Protein AF-A0A7C6KDI3-F1 (afdb_monomer_lite)

pLDDT: mean 93.85, std 5.36, range [67.5, 98.44]

Radius of gyration: 15.82 Å; chains: 1; bounding box: 32×33×36 Å

Foldseek 3Di:
DDFDDDVNHTDDPVDDDDDDDDPCLCCCHPNNCVNVPPDDPDDPVDDPVVVVVVVCVVVVDDDDDDPPNDDDDD

Structure (mmCIF, N/CA/C/O backbone):
data_AF-A0A7C6KDI3-F1
#
_entry.id   AF-A0A7C6KDI3-F1
#
loop_
_atom_site.group_PDB
_atom_site.id
_atom_site.type_symbol
_atom_site.label_atom_id
_atom_site.label_alt_id
_atom_site.label_comp_id
_atom_site.label_asym_id
_atom_site.label_entity_id
_atom_site.label_seq_id
_atom_site.pdbx_PDB_ins_code
_atom_site.Cartn_x
_atom_site.Cartn_y
_atom_site.Cartn_z
_atom_site.occupancy
_atom_site.B_iso_or_equiv
_atom_site.auth_seq_id
_atom_site.auth_comp_id
_atom_site.auth_asym_id
_atom_site.auth_atom_id
_atom_site.pdbx_PDB_model_num
ATOM 1 N N . MET A 1 1 ? -5.774 -19.389 -15.741 1.00 70.94 1 MET A N 1
ATOM 2 C CA . MET A 1 1 ? -5.405 -18.031 -16.205 1.00 70.94 1 MET A CA 1
ATOM 3 C C . MET A 1 1 ? -5.371 -17.147 -14.967 1.00 70.94 1 MET A C 1
ATOM 5 O O . MET A 1 1 ? -6.199 -17.381 -14.098 1.00 70.94 1 MET A O 1
ATOM 9 N N . ILE A 1 2 ? -4.393 -16.251 -14.815 1.00 86.50 2 ILE A N 1
ATOM 10 C CA . ILE A 1 2 ? -4.353 -15.313 -13.680 1.00 86.50 2 ILE A CA 1
ATOM 11 C C . ILE A 1 2 ? -4.710 -13.942 -14.232 1.00 86.50 2 ILE A C 1
ATOM 13 O O . ILE A 1 2 ? -3.942 -13.396 -15.022 1.00 86.50 2 ILE A O 1
ATOM 17 N N . ASP A 1 3 ? -5.847 -13.407 -13.801 1.00 90.94 3 ASP A N 1
ATOM 18 C CA . ASP A 1 3 ? -6.261 -12.048 -14.123 1.00 90.94 3 ASP A CA 1
ATOM 19 C C . ASP A 1 3 ? -5.971 -11.137 -12.934 1.00 90.94 3 ASP A C 1
ATOM 21 O O . ASP A 1 3 ? -6.396 -11.392 -11.806 1.00 90.94 3 ASP A O 1
ATOM 25 N N . VAL A 1 4 ? -5.228 -10.062 -13.190 1.00 94.00 4 VAL A N 1
ATOM 26 C CA . VAL A 1 4 ? -4.955 -9.023 -12.196 1.00 94.00 4 VAL A CA 1
ATOM 27 C C . VAL A 1 4 ? -5.782 -7.805 -12.562 1.00 94.00 4 VAL A C 1
ATOM 29 O O . VAL A 1 4 ? -5.602 -7.232 -13.637 1.00 94.00 4 VAL A O 1
ATOM 32 N N . LEU A 1 5 ? -6.685 -7.413 -11.664 1.00 93.25 5 LEU A N 1
ATOM 33 C CA . LEU A 1 5 ? -7.572 -6.273 -11.857 1.00 93.25 5 LEU A CA 1
ATOM 34 C C . LEU A 1 5 ? -7.211 -5.135 -10.900 1.00 93.25 5 LEU A C 1
ATOM 36 O O . LEU A 1 5 ? -6.997 -5.349 -9.708 1.00 93.25 5 LEU A O 1
ATOM 40 N N . VAL A 1 6 ? -7.220 -3.905 -11.403 1.00 94.31 6 VAL A N 1
ATOM 41 C CA . VAL A 1 6 ? -7.133 -2.682 -10.602 1.00 94.31 6 VAL A CA 1
ATOM 42 C C . VAL A 1 6 ? -8.434 -1.915 -10.791 1.00 94.31 6 VAL A C 1
ATOM 44 O O . VAL A 1 6 ? -8.703 -1.400 -11.870 1.00 94.31 6 VAL A O 1
ATOM 47 N N . ARG A 1 7 ? -9.255 -1.835 -9.734 1.00 91.50 7 ARG A N 1
ATOM 48 C CA . ARG A 1 7 ? -10.598 -1.214 -9.774 1.00 91.50 7 ARG A CA 1
ATOM 49 C C . ARG A 1 7 ? -11.525 -1.822 -10.844 1.00 91.50 7 ARG A C 1
ATOM 51 O O . ARG A 1 7 ? -12.303 -1.110 -11.465 1.00 91.50 7 ARG A O 1
ATOM 58 N N . GLY A 1 8 ? -11.435 -3.137 -11.046 1.00 91.25 8 GLY A N 1
ATOM 59 C CA . GLY A 1 8 ? -12.250 -3.881 -12.016 1.00 91.25 8 GLY A CA 1
ATOM 60 C C . GLY A 1 8 ? -11.730 -3.845 -13.456 1.00 91.25 8 GLY A C 1
ATOM 61 O O . GLY A 1 8 ? -12.227 -4.592 -14.291 1.00 91.25 8 GLY A O 1
ATOM 62 N N . GLU A 1 9 ? -10.711 -3.036 -13.748 1.00 94.25 9 GLU A N 1
ATOM 63 C CA . GLU A 1 9 ? -10.050 -3.001 -15.053 1.00 94.25 9 GLU A CA 1
ATOM 64 C C . GLU A 1 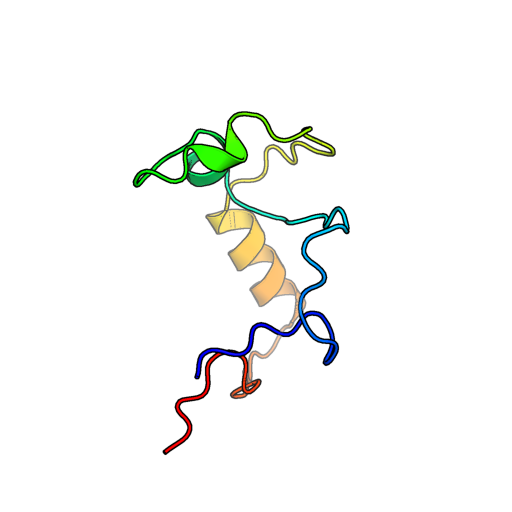9 ? -8.814 -3.902 -15.052 1.00 94.25 9 GLU A C 1
ATOM 66 O O . GLU A 1 9 ? -8.104 -3.981 -14.048 1.00 94.25 9 GLU A O 1
ATOM 71 N N . GLY A 1 10 ? -8.525 -4.555 -16.179 1.00 95.38 10 GLY A N 1
ATOM 72 C CA . GLY A 1 10 ? -7.298 -5.335 -16.341 1.00 95.38 10 GLY A CA 1
ATOM 73 C C . GLY A 1 10 ? -6.043 -4.492 -16.101 1.00 95.38 10 GLY A C 1
ATOM 74 O O . GLY A 1 10 ? -5.983 -3.320 -16.480 1.00 95.38 10 GLY A O 1
ATOM 75 N N . LEU A 1 11 ? -5.033 -5.087 -15.464 1.00 95.94 11 LEU A N 1
ATOM 76 C CA . LEU A 1 11 ? -3.744 -4.441 -15.238 1.00 95.94 11 LEU A CA 1
ATOM 77 C C . LEU A 1 11 ? -3.127 -4.001 -16.576 1.00 95.94 11 LEU A C 1
ATOM 79 O O . LEU A 1 11 ? -2.855 -4.822 -17.449 1.00 95.94 11 LEU A O 1
ATOM 83 N N . ASN A 1 12 ? -2.872 -2.701 -16.717 1.00 96.62 12 ASN A N 1
ATOM 84 C CA . ASN A 1 12 ? -2.184 -2.146 -17.874 1.00 96.62 12 ASN A CA 1
ATOM 85 C C . ASN A 1 12 ? -0.679 -2.094 -17.588 1.00 96.62 12 ASN A C 1
ATOM 87 O O . ASN A 1 12 ? -0.240 -1.322 -16.739 1.00 96.62 12 ASN A O 1
ATOM 91 N N . LEU A 1 13 ? 0.107 -2.895 -18.306 1.00 95.25 13 LEU A N 1
ATOM 92 C CA . LEU A 1 13 ? 1.550 -3.017 -18.078 1.00 95.25 13 LEU A CA 1
ATOM 93 C C . LEU A 1 13 ? 2.349 -1.755 -18.445 1.00 95.25 13 LEU A C 1
ATOM 95 O O . LEU A 1 13 ? 3.443 -1.567 -17.922 1.00 95.25 13 LEU A O 1
ATOM 99 N N . ASP A 1 14 ? 1.793 -0.871 -19.275 1.00 97.25 14 ASP A N 1
ATOM 100 C CA . ASP A 1 14 ? 2.435 0.381 -19.696 1.00 97.25 14 ASP A CA 1
ATOM 101 C C . ASP A 1 14 ? 2.061 1.574 -18.795 1.00 97.25 14 ASP A C 1
ATOM 103 O O . ASP A 1 14 ? 2.486 2.710 -19.024 1.00 97.25 14 ASP A O 1
ATOM 107 N N . LYS A 1 15 ? 1.238 1.345 -17.763 1.00 97.50 15 LYS A N 1
ATOM 108 C CA . LYS A 1 15 ? 0.748 2.382 -16.851 1.00 97.50 15 LYS A CA 1
ATOM 109 C C . LYS A 1 15 ? 1.499 2.356 -15.520 1.00 97.50 15 LYS A C 1
ATOM 111 O O . LYS A 1 15 ? 1.680 1.310 -14.905 1.00 97.50 15 LYS A O 1
ATOM 116 N N . THR A 1 16 ? 1.839 3.538 -15.008 1.00 95.75 16 THR A N 1
ATOM 117 C CA . THR A 1 16 ? 2.352 3.691 -13.639 1.00 95.75 16 THR A CA 1
ATOM 118 C C . THR A 1 16 ? 1.210 3.661 -12.627 1.00 95.75 16 THR A C 1
ATOM 120 O O . THR A 1 16 ? 0.237 4.410 -12.750 1.00 95.75 16 THR A O 1
ATOM 123 N N . TYR A 1 17 ? 1.363 2.843 -11.587 1.00 96.31 17 TYR A N 1
ATOM 124 C CA . TYR A 1 17 ? 0.437 2.764 -10.460 1.00 96.31 17 TYR A CA 1
ATOM 125 C C . TYR A 1 17 ? 1.107 3.240 -9.176 1.00 96.31 17 TYR A C 1
ATOM 127 O O . TYR A 1 17 ? 2.285 2.978 -8.935 1.00 96.31 17 TYR A O 1
ATOM 135 N N . THR A 1 18 ? 0.328 3.909 -8.333 1.00 96.69 18 THR A N 1
ATOM 136 C CA . THR A 1 18 ? 0.735 4.234 -6.967 1.00 96.69 18 THR A CA 1
ATOM 137 C C . THR A 1 18 ? 0.280 3.121 -6.038 1.00 96.69 18 THR A C 1
ATOM 139 O O . THR A 1 18 ? -0.887 2.728 -6.067 1.00 96.69 18 THR A O 1
ATOM 142 N N . VAL A 1 19 ? 1.189 2.651 -5.191 1.00 96.19 19 VAL A N 1
ATOM 143 C CA . VAL A 1 19 ? 0.919 1.640 -4.169 1.00 96.19 19 VAL A CA 1
ATOM 144 C C . VAL A 1 19 ? 1.312 2.172 -2.795 1.00 96.19 19 VAL A C 1
ATOM 146 O O . VAL A 1 19 ? 2.218 2.996 -2.683 1.00 96.19 19 VAL A O 1
ATOM 149 N N . ALA A 1 20 ? 0.631 1.695 -1.757 1.00 96.12 20 ALA A N 1
ATOM 150 C CA . ALA A 1 20 ? 1.049 1.865 -0.372 1.00 96.12 20 ALA A CA 1
ATOM 151 C C . ALA A 1 20 ? 1.625 0.534 0.126 1.00 96.12 20 ALA A C 1
ATOM 153 O O . ALA A 1 20 ? 1.044 -0.521 -0.129 1.00 96.12 20 ALA A O 1
ATOM 154 N N . THR A 1 21 ? 2.762 0.580 0.815 1.00 96.62 21 THR A N 1
ATOM 155 C CA . THR A 1 21 ? 3.414 -0.596 1.403 1.00 96.62 21 THR A CA 1
ATOM 156 C C . THR A 1 21 ? 4.197 -0.192 2.655 1.00 96.62 21 THR A C 1
ATOM 158 O O . THR A 1 21 ? 4.332 0.998 2.937 1.00 96.62 21 THR A O 1
ATOM 161 N N . ASN A 1 22 ? 4.674 -1.169 3.425 1.00 97.19 22 ASN A N 1
ATOM 162 C CA . ASN A 1 22 ? 5.559 -0.923 4.565 1.00 97.19 22 ASN A CA 1
ATOM 163 C C . ASN A 1 22 ? 7.024 -0.752 4.120 1.00 97.19 22 ASN A C 1
ATOM 165 O O . ASN A 1 22 ? 7.399 -1.099 2.999 1.00 97.19 22 ASN A O 1
ATOM 169 N N . ASP A 1 23 ? 7.847 -0.225 5.022 1.00 96.25 23 ASP A N 1
ATOM 170 C CA . ASP A 1 23 ? 9.268 0.051 4.811 1.00 96.25 23 ASP A CA 1
ATOM 171 C C . ASP A 1 23 ? 10.094 -1.208 4.499 1.00 96.25 23 ASP A C 1
ATOM 173 O O . ASP A 1 23 ? 10.940 -1.170 3.608 1.00 96.25 23 ASP A O 1
ATOM 177 N N . PHE A 1 24 ? 9.813 -2.340 5.150 1.00 97.31 24 PHE A N 1
ATOM 178 C CA . PHE A 1 24 ? 10.487 -3.615 4.882 1.00 97.31 24 PHE A CA 1
ATOM 179 C C . PHE A 1 24 ? 10.339 -4.057 3.418 1.00 97.31 24 PHE A C 1
ATOM 181 O O . PHE A 1 24 ? 11.332 -4.368 2.759 1.00 97.31 24 PHE A O 1
ATOM 188 N N . ILE A 1 25 ? 9.117 -4.039 2.877 1.00 97.94 25 ILE A N 1
ATOM 189 C CA . ILE A 1 25 ? 8.858 -4.397 1.475 1.00 97.94 25 ILE A CA 1
ATOM 190 C C . ILE A 1 25 ? 9.394 -3.323 0.523 1.00 97.94 25 ILE A C 1
ATOM 192 O O . ILE A 1 25 ? 9.976 -3.666 -0.505 1.00 97.94 25 ILE A O 1
ATOM 196 N N . ALA A 1 26 ? 9.253 -2.036 0.859 1.00 96.88 26 ALA A N 1
ATOM 197 C CA . ALA A 1 26 ? 9.811 -0.945 0.055 1.00 96.88 26 ALA A CA 1
ATOM 198 C C . ALA A 1 26 ? 11.342 -1.053 -0.090 1.00 96.88 26 ALA A C 1
ATOM 200 O O . ALA A 1 26 ? 11.885 -0.775 -1.158 1.00 96.88 26 ALA A O 1
ATOM 201 N N . ALA A 1 27 ? 12.027 -1.522 0.957 1.00 97.00 27 ALA A N 1
ATOM 202 C CA . ALA A 1 27 ? 13.466 -1.774 0.967 1.00 97.00 27 ALA A CA 1
ATOM 203 C C . ALA A 1 27 ? 13.884 -3.085 0.267 1.00 97.00 27 ALA A C 1
ATOM 205 O O . ALA A 1 27 ? 15.075 -3.388 0.196 1.00 97.00 27 ALA A O 1
ATOM 206 N N . GLY A 1 28 ? 12.939 -3.867 -0.263 1.00 98.06 28 GLY A N 1
ATOM 207 C CA . GLY A 1 28 ? 13.213 -5.122 -0.967 1.00 98.06 28 GLY A CA 1
ATOM 208 C C . GLY A 1 28 ? 13.254 -6.371 -0.084 1.00 98.06 28 GLY A C 1
ATOM 209 O O . GLY A 1 28 ? 13.782 -7.401 -0.515 1.00 98.06 28 GLY A O 1
ATOM 210 N N . GLY A 1 29 ? 12.698 -6.302 1.128 1.00 98.44 29 GLY A N 1
ATOM 211 C CA . GLY A 1 29 ? 12.492 -7.456 2.002 1.00 98.44 29 GLY A CA 1
ATOM 212 C C . GLY A 1 29 ? 11.778 -8.606 1.286 1.00 98.44 29 GLY A C 1
ATOM 213 O O . GLY A 1 29 ? 11.050 -8.389 0.321 1.00 98.44 29 GLY A O 1
ATOM 214 N N . ASP A 1 30 ? 12.043 -9.844 1.706 1.00 98.19 30 ASP A N 1
ATOM 215 C CA . ASP A 1 30 ? 11.523 -11.080 1.092 1.00 98.19 30 ASP A CA 1
ATOM 216 C C . ASP A 1 30 ? 11.733 -11.204 -0.432 1.00 98.19 30 ASP A C 1
ATOM 218 O O . ASP A 1 30 ? 11.040 -11.955 -1.116 1.00 98.19 30 ASP A O 1
ATOM 222 N N . GLY A 1 31 ? 12.719 -10.488 -0.981 1.00 98.25 31 GLY A N 1
ATOM 223 C CA . GLY A 1 31 ? 13.049 -10.532 -2.404 1.00 98.25 31 GLY A CA 1
ATOM 224 C C . GLY A 1 31 ? 12.215 -9.595 -3.278 1.00 98.25 31 GLY A C 1
ATOM 225 O O . GLY A 1 31 ? 12.333 -9.659 -4.502 1.00 98.25 31 GLY A O 1
ATOM 226 N N . TYR A 1 32 ? 11.432 -8.682 -2.693 1.00 98.00 32 TYR A N 1
ATOM 227 C CA . TYR A 1 32 ? 10.673 -7.651 -3.414 1.00 98.00 32 TYR A CA 1
ATOM 228 C C . TYR A 1 32 ? 11.565 -6.508 -3.945 1.00 98.00 32 TYR A C 1
ATOM 230 O O . TYR A 1 32 ? 11.275 -5.318 -3.808 1.00 98.00 32 TYR A O 1
ATOM 238 N N . THR A 1 33 ? 12.681 -6.860 -4.585 1.00 98.00 33 THR A N 1
ATOM 239 C CA . THR A 1 33 ? 13.721 -5.923 -5.035 1.00 98.00 33 THR A CA 1
ATOM 240 C C . THR A 1 33 ? 13.227 -4.922 -6.078 1.00 98.00 33 THR A C 1
ATOM 242 O O . THR A 1 33 ? 13.816 -3.849 -6.211 1.00 98.00 33 THR A O 1
ATOM 245 N N . MET A 1 34 ? 12.114 -5.206 -6.767 1.00 95.88 34 MET A N 1
ATOM 246 C CA . MET A 1 34 ? 11.500 -4.298 -7.742 1.00 95.88 34 MET A CA 1
ATOM 247 C C . MET A 1 34 ? 11.060 -2.954 -7.139 1.00 95.88 34 MET A C 1
ATOM 249 O O . MET A 1 34 ? 10.980 -1.965 -7.866 1.00 95.88 34 MET A O 1
ATOM 253 N N . PHE A 1 35 ? 10.796 -2.886 -5.827 1.00 97.06 35 PHE A N 1
ATOM 254 C CA . PHE A 1 35 ? 10.422 -1.631 -5.165 1.00 97.06 35 PHE A CA 1
ATOM 255 C C . PHE A 1 35 ? 11.612 -0.722 -4.854 1.00 97.06 35 PHE A C 1
ATOM 257 O O . PHE A 1 35 ? 11.420 0.484 -4.724 1.00 97.06 35 PHE A O 1
ATOM 264 N N . THR A 1 36 ? 12.840 -1.247 -4.825 1.00 96.62 36 THR A N 1
ATOM 265 C CA . THR A 1 36 ? 14.038 -0.459 -4.474 1.00 96.62 36 THR A CA 1
ATOM 266 C C . THR A 1 36 ? 14.338 0.666 -5.471 1.00 96.62 36 THR A C 1
ATOM 268 O O . THR A 1 36 ? 14.979 1.653 -5.120 1.00 96.62 36 THR A O 1
ATOM 271 N N . SER A 1 37 ? 13.849 0.545 -6.710 1.00 95.38 37 SER A N 1
ATOM 272 C CA . SER A 1 37 ? 13.956 1.569 -7.755 1.00 95.38 37 SER A CA 1
ATOM 273 C C . SER A 1 37 ? 12.709 2.450 -7.897 1.00 95.38 37 SER A C 1
ATOM 275 O O . SER A 1 37 ? 12.667 3.307 -8.780 1.00 95.38 37 SER A O 1
ATOM 277 N N . ALA A 1 38 ? 11.661 2.226 -7.098 1.00 95.94 38 ALA A N 1
ATOM 278 C CA . ALA A 1 38 ? 10.422 2.987 -7.203 1.00 95.94 38 ALA A CA 1
ATOM 279 C C . ALA A 1 38 ? 10.591 4.411 -6.648 1.00 95.94 38 ALA A C 1
ATOM 281 O O . ALA A 1 38 ? 11.313 4.655 -5.683 1.00 95.94 38 ALA A O 1
ATOM 282 N N . LYS A 1 39 ? 9.877 5.377 -7.237 1.00 96.94 39 LYS A N 1
ATOM 283 C CA . LYS A 1 39 ? 9.824 6.739 -6.697 1.00 96.94 39 LYS A CA 1
ATOM 284 C C . LYS A 1 39 ? 8.998 6.751 -5.411 1.00 96.94 39 LYS A C 1
ATOM 286 O O . LYS A 1 39 ? 7.789 6.526 -5.455 1.00 96.94 39 LYS A O 1
ATOM 291 N N . VAL A 1 40 ? 9.626 7.114 -4.298 1.00 96.00 40 VAL A N 1
ATOM 292 C CA . VAL A 1 40 ? 8.928 7.367 -3.034 1.00 96.00 40 VAL A CA 1
ATOM 293 C C . VAL A 1 40 ? 8.126 8.665 -3.154 1.00 96.00 40 VAL A C 1
ATOM 295 O O . VAL A 1 40 ? 8.681 9.730 -3.429 1.00 96.00 40 VAL A O 1
ATOM 298 N N . LEU A 1 41 ? 6.801 8.569 -3.011 1.00 97.25 41 LEU A N 1
ATOM 299 C CA . LEU A 1 41 ? 5.908 9.733 -3.047 1.00 97.25 41 LEU A CA 1
ATOM 300 C C . LEU A 1 41 ? 5.688 10.329 -1.654 1.00 97.25 41 LEU A C 1
ATOM 302 O O . LEU A 1 41 ? 5.621 11.548 -1.525 1.00 97.25 41 LEU A O 1
ATOM 306 N N . VAL A 1 42 ? 5.557 9.470 -0.638 1.00 96.69 42 VAL A N 1
ATOM 307 C CA . VAL A 1 42 ? 5.325 9.831 0.765 1.00 96.69 42 VAL A CA 1
ATOM 308 C C . VAL A 1 42 ? 5.960 8.762 1.655 1.00 96.69 42 VAL A C 1
ATOM 310 O O . VAL A 1 42 ? 5.727 7.576 1.434 1.00 96.69 42 VAL A O 1
ATOM 313 N N . GLU A 1 43 ? 6.700 9.186 2.678 1.00 95.19 43 GLU A N 1
ATOM 314 C CA . GLU A 1 43 ? 7.084 8.349 3.820 1.00 95.19 43 GLU A CA 1
ATOM 315 C C . GLU A 1 43 ? 6.268 8.807 5.025 1.00 95.19 43 GLU A C 1
ATOM 317 O O . GLU A 1 43 ? 6.380 9.956 5.449 1.00 95.19 43 GLU A O 1
ATOM 322 N N . THR A 1 44 ? 5.396 7.945 5.545 1.00 94.75 44 THR A N 1
ATOM 323 C CA . THR A 1 44 ? 4.493 8.335 6.640 1.00 94.75 44 THR A CA 1
ATOM 324 C C . THR A 1 44 ? 5.217 8.417 7.981 1.00 94.75 44 THR A C 1
ATOM 326 O O . THR A 1 44 ? 4.832 9.209 8.833 1.00 94.75 44 THR A O 1
ATOM 329 N N . GLY A 1 45 ? 6.255 7.596 8.181 1.00 94.38 45 GLY A N 1
ATOM 330 C CA . GLY A 1 45 ? 6.915 7.407 9.479 1.00 94.38 45 GLY A CA 1
ATOM 331 C C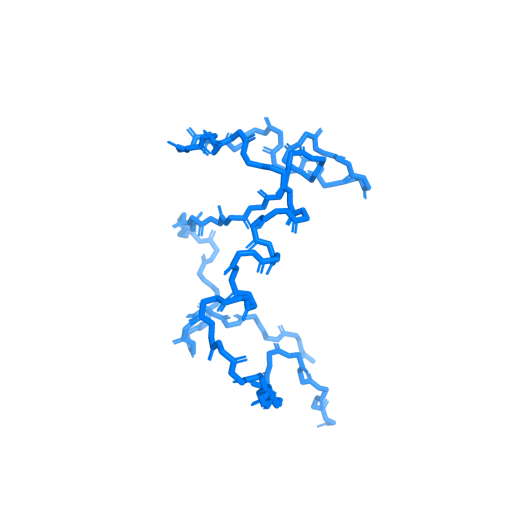 . GLY A 1 45 ? 6.068 6.636 10.501 1.00 94.38 45 GLY A C 1
ATOM 332 O O . GLY A 1 45 ? 6.543 6.342 11.598 1.00 94.38 45 GLY A O 1
ATOM 333 N N . ASP A 1 46 ? 4.834 6.282 10.140 1.00 95.94 46 ASP A N 1
ATOM 334 C CA . ASP A 1 46 ? 3.920 5.544 10.997 1.00 95.94 46 ASP A CA 1
ATOM 335 C C . ASP A 1 46 ? 4.328 4.078 11.088 1.00 95.94 46 ASP A C 1
ATOM 337 O O . ASP A 1 46 ? 4.630 3.412 10.095 1.00 95.94 46 ASP A O 1
ATOM 341 N N . MET A 1 47 ? 4.247 3.533 12.296 1.00 96.81 47 MET A N 1
ATOM 342 C CA . MET A 1 47 ? 4.395 2.100 12.493 1.00 96.81 47 MET A CA 1
ATOM 343 C C . MET A 1 47 ? 3.184 1.387 11.892 1.00 96.81 47 MET A C 1
ATOM 345 O O . MET A 1 47 ? 2.043 1.735 12.198 1.00 96.81 47 MET A O 1
ATOM 349 N N . LEU A 1 48 ? 3.415 0.323 11.118 1.00 96.31 48 LEU A N 1
ATOM 350 C CA . LEU A 1 48 ? 2.333 -0.462 10.509 1.00 96.31 48 LEU A CA 1
ATOM 351 C C . LEU A 1 48 ? 1.290 -0.921 11.545 1.00 96.31 48 LEU A C 1
ATOM 353 O O . LEU A 1 48 ? 0.090 -0.875 11.283 1.00 96.31 48 LEU A O 1
ATOM 357 N N . ARG A 1 49 ? 1.741 -1.306 12.748 1.00 97.31 49 ARG A N 1
ATOM 358 C CA . ARG A 1 49 ? 0.854 -1.693 13.858 1.00 97.31 49 ARG A CA 1
ATOM 359 C C . ARG A 1 49 ? -0.097 -0.554 14.260 1.00 97.31 49 ARG A C 1
ATOM 361 O O . ARG A 1 49 ? -1.266 -0.812 14.529 1.00 97.31 49 ARG A O 1
ATOM 368 N N . ASP A 1 50 ? 0.403 0.682 14.285 1.00 97.56 50 ASP A N 1
ATOM 369 C CA . ASP A 1 50 ? -0.334 1.852 14.756 1.00 97.56 50 ASP A CA 1
ATOM 370 C C . ASP A 1 50 ? -1.320 2.285 13.662 1.00 97.56 50 ASP A C 1
ATOM 372 O O . ASP A 1 50 ? -2.475 2.569 13.962 1.00 97.56 50 ASP A O 1
ATOM 376 N N . ALA A 1 51 ? -0.929 2.208 12.383 1.00 96.25 51 ALA A N 1
ATOM 377 C CA . ALA A 1 51 ? -1.834 2.425 11.251 1.00 96.25 51 ALA A CA 1
ATOM 378 C C . ALA A 1 51 ? -3.041 1.466 11.276 1.00 96.25 51 ALA A C 1
ATOM 380 O O . ALA A 1 51 ? -4.185 1.899 11.120 1.00 96.25 51 ALA A O 1
ATOM 381 N N . VAL A 1 52 ? -2.807 0.172 11.531 1.00 94.50 52 VAL A N 1
ATOM 382 C CA . VAL A 1 52 ? -3.882 -0.828 11.655 1.00 94.50 52 VAL A CA 1
ATOM 383 C C . VAL A 1 52 ? -4.744 -0.567 12.892 1.00 94.50 52 VAL A C 1
ATOM 385 O O . VAL A 1 52 ? -5.971 -0.550 12.785 1.00 94.50 52 VAL A O 1
ATOM 388 N N . ALA A 1 53 ? -4.129 -0.337 14.056 1.00 95.44 53 ALA A N 1
ATOM 389 C CA . ALA A 1 53 ? -4.852 -0.083 15.302 1.00 95.44 53 ALA A CA 1
ATOM 390 C C . ALA A 1 53 ? -5.740 1.166 15.201 1.00 95.44 53 ALA A C 1
ATOM 392 O O . ALA A 1 53 ? -6.915 1.117 15.566 1.00 95.44 53 ALA A O 1
ATOM 393 N N . ASN A 1 54 ? -5.210 2.254 14.638 1.00 95.88 54 ASN A N 1
ATOM 394 C CA . ASN A 1 54 ? -5.944 3.497 14.424 1.00 95.88 54 ASN A CA 1
ATOM 395 C C . ASN A 1 54 ? -7.107 3.303 13.448 1.00 95.88 54 ASN A C 1
ATOM 397 O O . ASN A 1 54 ? -8.205 3.798 13.707 1.00 95.88 54 ASN A O 1
ATOM 401 N N . TYR A 1 55 ? -6.906 2.548 12.361 1.00 94.44 55 TYR A N 1
ATOM 402 C CA . TYR A 1 55 ? -7.990 2.226 11.435 1.00 94.44 55 TYR A CA 1
ATOM 403 C C . TYR A 1 55 ? -9.110 1.467 12.148 1.00 94.44 55 TYR A C 1
ATOM 405 O O . TYR A 1 55 ? -10.254 1.911 12.122 1.00 94.44 55 TYR A O 1
ATOM 413 N N . VAL A 1 56 ? -8.790 0.382 12.856 1.00 94.62 56 VAL A N 1
ATOM 414 C CA . VAL A 1 56 ? -9.779 -0.420 13.594 1.00 94.62 56 VAL A CA 1
ATOM 415 C C . VAL A 1 56 ? -10.523 0.427 14.629 1.00 94.62 56 VAL A C 1
ATOM 417 O O . VAL A 1 56 ? -11.753 0.399 14.666 1.00 94.62 56 VAL A O 1
ATOM 420 N N . ALA A 1 57 ? -9.804 1.232 15.417 1.00 94.50 57 ALA A N 1
ATOM 421 C CA . ALA A 1 57 ? -10.405 2.132 16.399 1.00 94.50 57 ALA A CA 1
ATOM 422 C C . ALA A 1 57 ? -11.346 3.162 15.747 1.00 94.50 57 ALA A C 1
ATOM 424 O O . ALA A 1 57 ? -12.402 3.459 16.302 1.00 94.50 57 ALA A O 1
ATOM 425 N N . SER A 1 58 ? -11.007 3.661 14.551 1.00 95.88 58 SER A N 1
ATOM 426 C CA . SER A 1 58 ? -11.837 4.622 13.808 1.00 95.88 58 SER A CA 1
ATOM 427 C C . SER A 1 58 ? -13.154 4.036 13.291 1.00 95.88 58 SER A C 1
ATOM 429 O O . SER A 1 58 ? -14.107 4.784 13.087 1.00 95.88 58 SER A O 1
ATOM 431 N N . GLN A 1 59 ? -13.228 2.715 13.089 1.00 93.62 59 GLN A N 1
ATOM 432 C CA . GLN A 1 59 ? -14.444 2.043 12.618 1.00 93.62 59 GLN A CA 1
ATOM 433 C C . GLN A 1 59 ? -15.459 1.788 13.747 1.00 93.62 59 GLN A C 1
ATOM 435 O O . GLN A 1 59 ? -16.635 1.552 13.477 1.00 93.62 59 GLN A O 1
ATOM 440 N N . GLY A 1 60 ? -15.035 1.830 15.016 1.00 90.19 60 GLY A N 1
ATOM 441 C CA . GLY A 1 60 ? -15.883 1.513 16.167 1.00 90.19 60 GLY A CA 1
ATOM 442 C C . GLY A 1 60 ? -16.213 0.019 16.258 1.00 90.19 60 GLY A C 1
ATOM 443 O O . GLY A 1 60 ? -15.570 -0.713 17.004 1.00 90.19 60 GLY A O 1
ATOM 444 N N . THR A 1 61 ? -17.216 -0.446 15.508 1.00 92.44 61 THR A N 1
ATOM 445 C CA . THR A 1 61 ? -17.564 -1.874 15.399 1.00 92.44 61 THR A CA 1
ATOM 446 C C . THR A 1 61 ? -17.040 -2.434 14.085 1.00 92.44 61 THR A C 1
ATOM 448 O O . THR A 1 61 ? -17.385 -1.944 13.014 1.00 92.44 61 THR A O 1
ATOM 451 N N . THR A 1 62 ? -16.226 -3.485 14.155 1.00 88.62 62 THR A N 1
ATOM 452 C CA . THR A 1 62 ? -15.688 -4.155 12.971 1.00 88.62 62 THR A CA 1
ATOM 453 C C . THR A 1 62 ? -16.556 -5.345 12.563 1.00 88.62 62 THR A C 1
ATOM 455 O O . THR A 1 62 ? -16.774 -6.272 13.339 1.00 88.62 62 THR A O 1
ATOM 458 N N . ALA A 1 63 ? -17.026 -5.333 11.316 1.00 91.44 63 ALA A N 1
ATOM 459 C CA . ALA A 1 63 ? -17.725 -6.447 10.674 1.00 91.44 63 ALA A CA 1
ATOM 460 C C . ALA A 1 63 ? -17.194 -6.616 9.235 1.00 91.44 63 ALA A C 1
ATOM 462 O O . ALA A 1 63 ? -17.849 -6.190 8.288 1.00 91.44 63 ALA A O 1
ATOM 463 N N . PRO A 1 64 ? -15.960 -7.127 9.057 1.00 89.94 64 PRO A N 1
ATOM 464 C CA . PRO A 1 64 ? -15.365 -7.259 7.733 1.00 89.94 64 PRO A CA 1
ATOM 465 C C . PRO A 1 64 ? -16.080 -8.338 6.913 1.00 89.94 64 PRO A C 1
ATOM 467 O O . PRO A 1 64 ? -16.435 -9.395 7.435 1.00 89.94 64 PRO A O 1
ATOM 470 N N . GLU A 1 65 ? -16.221 -8.092 5.615 1.00 92.31 65 GLU A N 1
ATOM 471 C CA . GLU A 1 65 ? -16.772 -9.046 4.653 1.00 92.3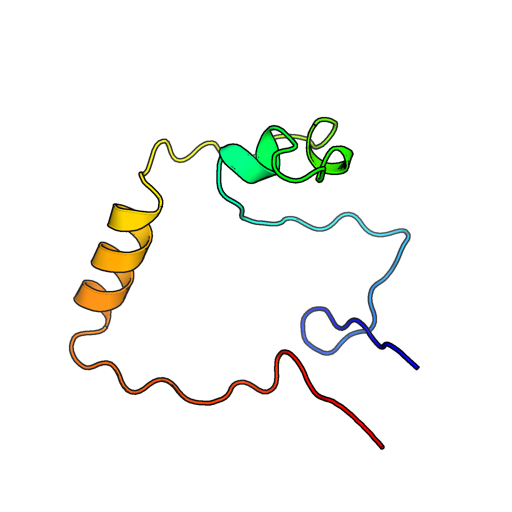1 65 GLU A CA 1
ATOM 472 C C . GLU A 1 65 ? -15.697 -9.508 3.663 1.00 92.31 65 GLU A C 1
ATOM 474 O O . GLU A 1 65 ? -14.643 -8.885 3.506 1.00 92.31 65 GLU A O 1
ATOM 479 N N . VAL A 1 66 ? -15.954 -10.624 2.980 1.00 92.50 66 VAL A N 1
ATOM 480 C CA . VAL A 1 66 ? -15.074 -11.098 1.910 1.00 92.50 66 VAL A CA 1
ATOM 481 C C . VAL A 1 66 ? -15.275 -10.221 0.678 1.00 92.50 66 VAL A C 1
ATOM 483 O O . VAL A 1 66 ? -16.289 -10.303 -0.003 1.00 92.50 66 VAL A O 1
ATOM 486 N N . GLU A 1 67 ? -14.267 -9.415 0.358 1.00 90.88 67 GLU A N 1
ATOM 487 C CA . GLU A 1 67 ? -14.313 -8.446 -0.749 1.00 90.88 67 GLU A CA 1
ATOM 488 C C . GLU A 1 67 ? -14.009 -9.049 -2.137 1.00 90.88 67 GLU A C 1
ATOM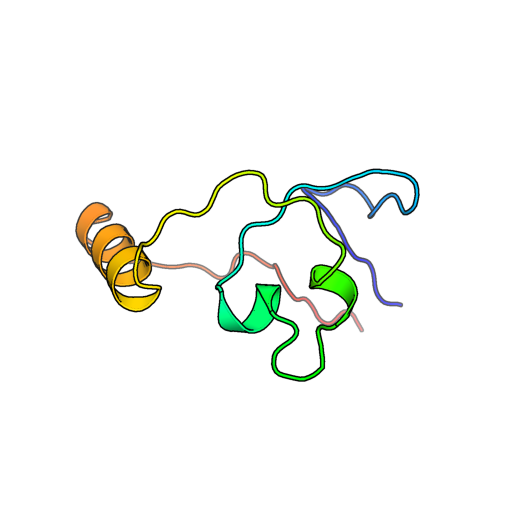 490 O O . GLU A 1 67 ? -13.909 -8.320 -3.119 1.00 90.88 67 GLU A O 1
ATOM 495 N N . GLY A 1 68 ? -13.783 -10.364 -2.241 1.00 89.25 68 GLY A N 1
ATOM 496 C CA . GLY A 1 68 ? -13.501 -11.021 -3.527 1.00 89.25 68 GLY A CA 1
ATOM 497 C C . GLY A 1 68 ? -12.158 -10.638 -4.168 1.00 89.25 68 GLY A C 1
ATOM 498 O O . GLY A 1 68 ? -12.016 -10.702 -5.384 1.00 89.25 68 GLY A O 1
ATOM 499 N N . ARG A 1 69 ? -11.161 -10.234 -3.364 1.00 90.19 69 ARG A N 1
ATOM 500 C CA . ARG A 1 69 ? -9.848 -9.758 -3.850 1.00 90.19 69 ARG A CA 1
ATOM 501 C C . ARG A 1 69 ? -8.953 -10.851 -4.449 1.00 90.19 69 ARG A C 1
ATOM 503 O O . ARG A 1 69 ? -8.183 -10.561 -5.357 1.00 90.19 69 ARG A O 1
ATOM 510 N N . ILE A 1 70 ? -9.027 -12.081 -3.937 1.00 91.50 70 ILE A N 1
ATOM 511 C CA . ILE A 1 70 ? -8.292 -13.248 -4.450 1.00 91.50 70 ILE A CA 1
ATOM 512 C C . ILE A 1 70 ? -9.31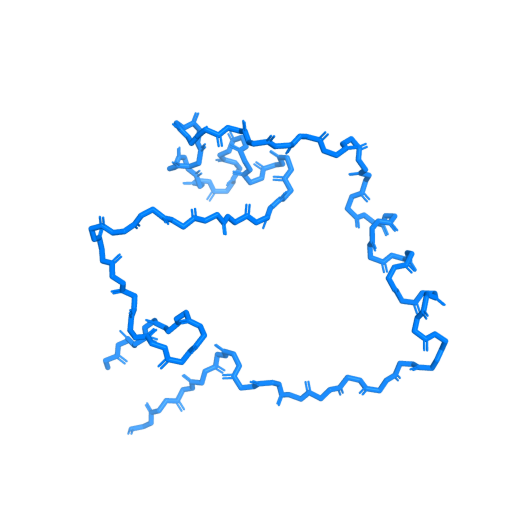5 -14.362 -4.642 1.00 91.50 70 ILE A C 1
ATOM 514 O O . ILE A 1 70 ? -9.857 -14.877 -3.665 1.00 91.50 70 ILE A O 1
ATOM 518 N N . ILE A 1 71 ? -9.592 -14.700 -5.897 1.00 88.94 71 ILE A N 1
ATOM 519 C CA . ILE A 1 71 ? -10.565 -15.726 -6.274 1.00 88.94 71 ILE A CA 1
ATOM 520 C C . ILE A 1 71 ? -9.865 -16.834 -7.052 1.00 88.94 71 ILE A C 1
ATOM 522 O O . ILE A 1 71 ? -9.042 -16.570 -7.927 1.00 88.94 71 ILE A O 1
ATOM 526 N N . VAL A 1 72 ? -10.191 -18.080 -6.719 1.00 85.88 72 VAL A N 1
ATOM 527 C CA . VAL A 1 72 ? -9.805 -19.243 -7.520 1.00 85.88 72 VAL A CA 1
ATOM 528 C C . VAL A 1 72 ? -10.986 -19.552 -8.427 1.00 85.88 72 VAL A C 1
ATOM 530 O O . VAL A 1 72 ? -12.085 -19.806 -7.938 1.00 85.88 72 VAL A O 1
ATOM 533 N N . VAL A 1 73 ? -10.763 -19.469 -9.736 1.00 78.31 73 VAL A N 1
ATOM 534 C CA . VAL A 1 73 ? -11.735 -19.866 -10.760 1.00 78.31 73 VAL A CA 1
ATOM 535 C C . VAL A 1 73 ? -11.343 -21.248 -11.281 1.00 78.31 73 VAL A C 1
ATOM 537 O O . VAL A 1 73 ? -10.163 -21.473 -11.567 1.00 78.31 73 VAL A O 1
ATOM 540 N N . GLU A 1 74 ? -12.306 -22.169 -11.333 1.00 67.50 74 GLU A N 1
ATOM 541 C CA . GLU A 1 74 ? -12.149 -23.500 -11.945 1.00 67.50 74 GLU A CA 1
ATOM 542 C C . GLU A 1 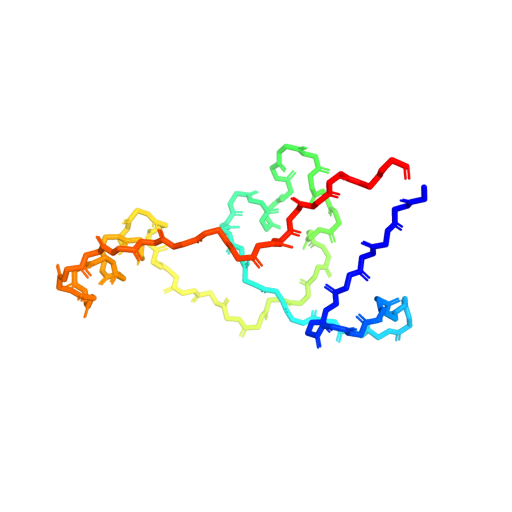74 ? -12.256 -23.441 -13.474 1.00 67.50 74 GLU A C 1
ATOM 544 O O . GLU A 1 74 ? -13.063 -22.629 -13.986 1.00 67.50 74 GLU A O 1
#

Secondary structure (DSSP, 8-state):
----EETTEEP-TTS-------HHHHTTGGG-GGGTTSPP-------HHHHHHHHHHHHSS-------SS----

Sequence (74 aa):
MIDVLVRGEGLNLDKTYTVATNDFIAAGGDGYTMFTSAKVLVETGDMLRDAVANYVASQGTTAPEVEGRIIVVE